Protein AF-Q66KS0-F1 (afdb_monomer_lite)

Organism: Xenopus laevis (NCBI:txid8355)

Sequence (87 aa):
MTSYPGGIRNAMASGGMSHFQEAIREELEGAMKADLERILSTAPESELEHTKKDLAGFQKLFHRFLQEKGPAVDWGKIQRPPEDSVS

Secondary structure (DSSP, 8-state):
-----TTHHHHHHHTHHHHHHHHHHHHHHHHHHHHHHHHHTTS-GGGHHHHHHHHHHHHHHHHHHHH--S-S--GGG--PPPTTS--

pLDDT: mean 81.3, std 17.34, range [37.31, 97.31]

Foldseek 3Di:
DDDDPPPPVPPCPPPVVVVVLVVVLVVVLVVLVVVLVVVLVPDDPVCNVVSVVVSVVVSVVSNVVSVDDDDPDDPVPDDDDDPPRDD

InterPro domains:
  IPR029044 Nucleotide-diphospho-sugar transferases [G3DSA:3.90.550.10] (27-87)

Structure (mmCIF, N/CA/C/O backb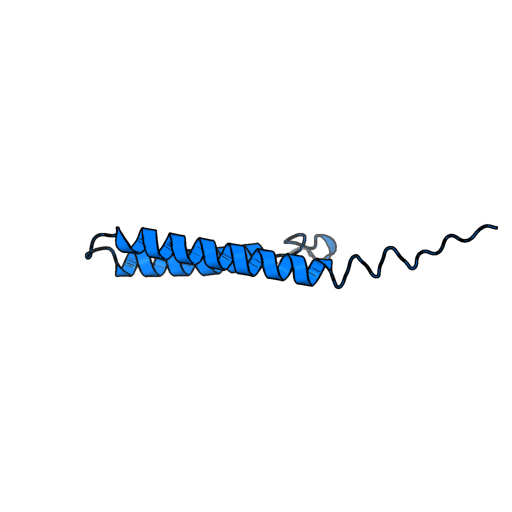one):
data_AF-Q66KS0-F1
#
_entry.id   AF-Q66KS0-F1
#
loop_
_atom_site.group_PDB
_atom_site.id
_atom_site.type_symbol
_atom_site.label_atom_id
_atom_site.label_alt_id
_atom_site.label_comp_id
_atom_site.label_asym_id
_atom_site.label_entity_id
_atom_site.label_seq_id
_atom_site.pdbx_PDB_ins_code
_atom_site.Cartn_x
_atom_site.Cartn_y
_atom_site.Cartn_z
_atom_site.occupancy
_atom_site.B_iso_or_equiv
_atom_site.auth_seq_id
_atom_site.auth_comp_id
_atom_site.auth_asym_id
_atom_site.auth_atom_id
_atom_site.pdbx_PDB_model_num
ATOM 1 N N . MET A 1 1 ? 38.088 17.441 -35.820 1.00 37.31 1 MET A N 1
ATOM 2 C CA . MET A 1 1 ? 37.661 16.361 -34.905 1.00 37.31 1 MET A CA 1
ATOM 3 C C . MET A 1 1 ? 37.510 16.951 -33.513 1.00 37.31 1 MET A C 1
ATOM 5 O O . MET A 1 1 ? 38.492 17.065 -32.798 1.00 37.31 1 MET A O 1
ATOM 9 N N . THR A 1 2 ? 36.316 17.411 -33.153 1.00 38.25 2 THR A N 1
ATOM 10 C CA . THR A 1 2 ? 36.015 17.898 -31.800 1.00 38.25 2 THR A CA 1
ATOM 11 C C . THR A 1 2 ? 35.246 16.803 -31.068 1.00 38.25 2 THR A C 1
ATOM 13 O O . THR A 1 2 ? 34.088 16.531 -31.370 1.00 38.25 2 THR A O 1
ATOM 16 N N . SER A 1 3 ? 35.930 16.111 -30.157 1.00 45.69 3 SER A N 1
ATOM 17 C CA . SER A 1 3 ? 35.316 15.134 -29.255 1.00 45.69 3 SER A CA 1
ATOM 18 C C . SER A 1 3 ? 34.641 15.886 -28.108 1.00 45.69 3 SER A C 1
ATOM 20 O O . SER A 1 3 ? 35.296 16.664 -27.415 1.00 45.69 3 SER A O 1
ATOM 22 N N . TYR A 1 4 ? 33.333 15.694 -27.925 1.00 42.78 4 TYR A N 1
ATOM 23 C CA . TYR A 1 4 ? 32.601 16.231 -26.776 1.00 42.78 4 TYR A CA 1
ATOM 24 C C . TYR A 1 4 ? 32.772 15.302 -25.564 1.00 42.78 4 TYR A C 1
ATOM 26 O O . TYR A 1 4 ? 32.648 14.083 -25.715 1.00 42.78 4 TYR A O 1
ATOM 34 N N . PRO A 1 5 ? 32.995 15.832 -24.347 1.00 48.94 5 PRO A N 1
ATOM 35 C CA . PRO A 1 5 ? 33.169 15.009 -23.161 1.00 48.94 5 PRO A CA 1
ATOM 36 C C . PRO A 1 5 ? 31.825 14.390 -22.757 1.00 48.94 5 PRO A C 1
ATOM 38 O O . PRO A 1 5 ? 30.972 15.025 -22.139 1.00 48.94 5 PRO A O 1
ATOM 41 N N . GLY A 1 6 ? 31.638 13.110 -23.079 1.00 51.62 6 GLY A N 1
ATOM 42 C CA . GLY A 1 6 ? 30.502 12.294 -22.636 1.00 51.62 6 GLY A CA 1
ATOM 43 C C . GLY A 1 6 ? 30.467 12.006 -21.126 1.00 51.62 6 GLY A C 1
ATOM 44 O O . GLY A 1 6 ? 29.581 11.290 -20.674 1.00 51.62 6 GLY A O 1
ATOM 45 N N . GLY A 1 7 ? 31.399 12.554 -20.340 1.00 54.72 7 GLY A N 1
ATOM 46 C CA . GLY A 1 7 ? 31.602 12.192 -18.933 1.00 54.72 7 GLY A CA 1
ATOM 47 C C . GLY A 1 7 ? 30.682 12.873 -17.914 1.00 54.72 7 GLY A C 1
ATOM 48 O O . GLY A 1 7 ? 30.505 12.336 -16.828 1.00 54.72 7 GLY A O 1
ATOM 49 N N . ILE A 1 8 ? 30.060 14.017 -18.230 1.00 51.88 8 ILE A N 1
ATOM 50 C CA . ILE A 1 8 ? 29.297 14.787 -17.219 1.00 51.88 8 ILE A CA 1
ATOM 51 C C . ILE A 1 8 ? 27.827 14.342 -17.113 1.00 51.88 8 ILE A C 1
ATOM 53 O O . ILE A 1 8 ? 27.199 14.501 -16.069 1.00 51.88 8 ILE A O 1
ATOM 57 N N . ARG A 1 9 ? 27.282 13.689 -18.149 1.00 50.12 9 ARG A N 1
ATOM 58 C CA . ARG A 1 9 ? 25.884 13.218 -18.151 1.00 50.12 9 ARG A CA 1
ATOM 59 C C . ARG A 1 9 ? 25.643 12.008 -17.234 1.00 50.12 9 ARG A C 1
ATOM 61 O O . ARG A 1 9 ? 24.535 11.848 -16.740 1.00 50.12 9 ARG A O 1
ATOM 68 N N . ASN A 1 10 ? 26.673 11.204 -16.958 1.00 51.97 10 ASN A N 1
ATOM 69 C CA . ASN A 1 10 ? 26.535 9.969 -16.174 1.00 51.97 10 ASN A CA 1
ATOM 70 C C . ASN A 1 10 ? 26.713 10.146 -14.657 1.00 51.97 10 ASN A C 1
ATOM 72 O O . ASN A 1 10 ? 26.159 9.359 -13.896 1.00 51.97 10 ASN A O 1
ATOM 76 N N . ALA A 1 11 ? 27.435 11.171 -14.194 1.00 46.97 11 ALA A N 1
ATOM 77 C CA . ALA A 1 11 ? 27.691 11.358 -12.761 1.00 46.97 11 ALA A CA 1
ATOM 78 C C . ALA A 1 11 ? 26.476 11.928 -11.999 1.00 46.97 11 ALA A C 1
ATOM 80 O O . ALA A 1 11 ? 26.243 11.572 -10.846 1.00 46.97 11 ALA A O 1
ATOM 81 N N . MET A 1 12 ? 25.661 12.760 -12.658 1.00 46.22 12 MET A N 1
ATOM 82 C CA . MET A 1 12 ? 24.463 13.374 -12.058 1.00 46.22 12 MET A CA 1
ATOM 83 C C . MET A 1 12 ? 23.219 12.476 -12.116 1.00 46.22 12 MET A C 1
ATOM 85 O O . MET A 1 12 ? 22.276 12.677 -11.356 1.00 46.22 12 MET A O 1
ATOM 89 N N . ALA A 1 13 ? 23.208 11.472 -12.996 1.00 52.88 13 ALA A N 1
ATOM 90 C CA . ALA A 1 13 ? 22.045 10.615 -13.215 1.00 52.88 13 ALA A CA 1
ATOM 91 C C . ALA A 1 13 ? 21.932 9.450 -12.215 1.00 52.88 13 ALA A C 1
ATOM 93 O O . ALA A 1 13 ? 20.834 8.938 -12.018 1.00 52.88 13 ALA A O 1
ATOM 94 N N . SER A 1 14 ? 23.035 9.021 -11.589 1.00 57.59 14 SER A N 1
ATOM 95 C CA . SER A 1 14 ? 23.059 7.720 -10.900 1.00 57.59 14 SER A CA 1
ATOM 96 C C . SER A 1 14 ? 23.133 7.768 -9.372 1.00 57.59 14 SER A C 1
ATOM 98 O O . SER A 1 14 ? 22.722 6.792 -8.758 1.00 57.59 14 SER A O 1
ATOM 100 N N . GLY A 1 15 ? 23.657 8.839 -8.758 1.00 56.56 15 GLY A N 1
ATOM 101 C CA . GLY A 1 15 ? 23.858 8.905 -7.296 1.00 56.56 15 GLY A CA 1
ATOM 102 C C . GLY A 1 15 ? 22.999 9.953 -6.581 1.00 56.56 15 GLY A C 1
ATOM 103 O O . GLY A 1 15 ? 22.362 9.662 -5.577 1.00 56.56 15 GLY A O 1
ATOM 104 N N . GLY A 1 16 ? 22.923 11.179 -7.111 1.00 61.00 16 GLY A N 1
ATOM 105 C CA . GLY A 1 16 ? 22.082 12.234 -6.520 1.00 61.00 16 GLY A CA 1
ATOM 106 C C . GLY A 1 16 ? 20.585 11.993 -6.738 1.00 61.00 16 GLY A C 1
ATOM 107 O O . GLY A 1 16 ? 19.778 12.161 -5.828 1.00 61.00 16 GLY A O 1
ATOM 108 N N . MET A 1 17 ? 20.218 11.527 -7.935 1.00 68.06 17 MET A N 1
ATOM 109 C CA . MET A 1 17 ? 18.831 11.194 -8.267 1.00 68.06 17 MET A CA 1
ATOM 110 C C . MET A 1 17 ? 18.314 9.955 -7.530 1.00 68.06 17 MET A C 1
ATOM 112 O O . MET A 1 17 ? 17.122 9.900 -7.243 1.00 68.06 17 MET A O 1
ATOM 116 N N . SER A 1 18 ? 19.165 8.973 -7.206 1.00 76.00 18 SER A N 1
ATOM 117 C CA . SER A 1 18 ? 18.735 7.783 -6.458 1.00 76.00 18 SER A CA 1
ATOM 118 C C . SER A 1 18 ? 18.387 8.128 -5.014 1.00 76.00 18 SER A C 1
ATOM 120 O O . SER A 1 18 ? 17.301 7.773 -4.573 1.00 76.00 18 SER A O 1
ATOM 122 N N . HIS A 1 19 ? 19.235 8.900 -4.328 1.00 77.12 19 HIS A N 1
ATOM 123 C CA . HIS A 1 19 ? 18.959 9.365 -2.965 1.00 77.12 19 HIS A CA 1
ATOM 124 C C . HIS A 1 19 ? 17.716 10.255 -2.893 1.00 77.12 19 HIS A C 1
ATOM 126 O O . HIS A 1 19 ? 16.902 10.116 -1.986 1.00 77.12 19 HIS A O 1
ATOM 132 N N . PHE A 1 20 ? 17.527 11.141 -3.873 1.00 82.88 20 PHE A N 1
ATOM 133 C CA . PHE A 1 20 ? 16.319 11.960 -3.952 1.00 82.88 20 PHE A CA 1
ATOM 134 C C . PHE A 1 20 ? 15.054 11.115 -4.175 1.00 82.88 20 PHE A C 1
ATOM 136 O O . PHE A 1 20 ? 14.036 11.328 -3.522 1.00 82.88 20 PHE A O 1
ATOM 143 N N . GLN A 1 21 ? 15.116 10.121 -5.067 1.00 84.94 21 GLN A N 1
ATOM 144 C CA . GLN A 1 21 ? 14.011 9.183 -5.283 1.00 84.94 21 GLN A CA 1
ATOM 145 C C . GLN A 1 21 ? 13.705 8.348 -4.036 1.00 84.94 21 GLN A C 1
ATOM 147 O O . GLN A 1 21 ? 12.541 8.076 -3.767 1.00 84.94 21 GLN A O 1
ATOM 152 N N . GLU A 1 22 ? 14.726 7.924 -3.293 1.00 87.31 22 GLU A N 1
ATOM 153 C CA . GLU A 1 22 ? 14.571 7.203 -2.026 1.00 87.31 22 GLU A CA 1
ATOM 154 C C . GLU A 1 22 ? 13.885 8.071 -0.970 1.00 87.31 22 GLU A C 1
ATOM 156 O O . GLU A 1 22 ? 12.887 7.636 -0.405 1.00 87.31 22 GLU A O 1
ATOM 161 N N . ALA A 1 23 ? 14.323 9.321 -0.797 1.00 90.06 23 ALA A N 1
ATOM 162 C CA . ALA A 1 23 ? 13.694 10.255 0.135 1.00 90.06 23 ALA A CA 1
ATOM 163 C C . ALA A 1 23 ? 12.206 10.488 -0.184 1.00 90.06 23 ALA A C 1
ATOM 165 O O . ALA A 1 23 ? 11.364 10.434 0.708 1.00 90.06 23 ALA A O 1
ATOM 166 N N . ILE A 1 24 ? 11.859 10.663 -1.466 1.00 90.31 24 ILE A N 1
ATOM 167 C CA . ILE A 1 24 ? 10.455 10.791 -1.893 1.00 90.31 24 ILE A CA 1
ATOM 168 C C . ILE A 1 24 ? 9.658 9.523 -1.574 1.00 90.31 24 ILE A C 1
ATOM 170 O O . ILE A 1 24 ? 8.505 9.608 -1.161 1.00 90.31 24 ILE A O 1
ATOM 174 N N . ARG A 1 25 ? 10.237 8.335 -1.776 1.00 91.12 25 ARG A N 1
ATOM 175 C CA . ARG A 1 25 ? 9.549 7.070 -1.475 1.00 91.12 25 ARG A CA 1
ATOM 176 C C . ARG A 1 25 ? 9.248 6.947 0.011 1.00 91.12 25 ARG A C 1
ATOM 178 O O . ARG A 1 25 ? 8.120 6.615 0.353 1.00 91.12 25 ARG A O 1
ATOM 185 N N . GLU A 1 26 ? 10.220 7.241 0.867 1.00 92.19 26 GLU A N 1
ATOM 186 C CA . GLU A 1 26 ? 10.028 7.218 2.320 1.00 92.19 26 GLU A CA 1
ATOM 187 C C . GLU A 1 26 ? 8.942 8.206 2.761 1.00 92.19 26 GLU A C 1
ATOM 189 O O . GLU A 1 26 ? 8.076 7.852 3.563 1.00 92.19 26 GLU A O 1
ATOM 194 N N . GLU A 1 27 ? 8.932 9.415 2.190 1.00 95.12 27 GLU A N 1
ATOM 195 C CA . GLU A 1 27 ? 7.902 10.420 2.466 1.00 95.12 27 GLU A CA 1
ATOM 196 C C . GLU A 1 27 ? 6.502 9.929 2.063 1.00 95.12 27 GLU A C 1
ATOM 198 O O . GLU A 1 27 ? 5.561 9.998 2.858 1.00 95.12 27 GLU A O 1
ATOM 203 N N . LEU A 1 28 ? 6.367 9.369 0.856 1.00 94.62 28 LEU A N 1
ATOM 204 C CA . LEU A 1 28 ? 5.099 8.831 0.356 1.00 94.62 28 LEU A CA 1
ATOM 205 C C . LEU A 1 28 ? 4.611 7.630 1.178 1.00 94.62 28 LEU A C 1
ATOM 207 O O . LEU A 1 28 ? 3.417 7.533 1.469 1.00 94.62 28 LEU A O 1
ATOM 211 N N . GLU A 1 29 ? 5.507 6.725 1.577 1.00 94.62 29 GLU A N 1
ATOM 212 C CA . GLU A 1 29 ? 5.156 5.598 2.450 1.00 94.62 29 GLU A CA 1
ATOM 213 C C . GLU A 1 29 ? 4.709 6.066 3.835 1.00 94.62 29 GLU A C 1
ATOM 215 O O . GLU A 1 29 ? 3.733 5.538 4.377 1.00 94.62 29 GLU A O 1
ATOM 220 N N . GLY A 1 30 ? 5.385 7.073 4.393 1.00 95.25 30 GLY A N 1
ATOM 221 C CA . GLY A 1 30 ? 5.024 7.676 5.672 1.00 95.25 30 GLY A CA 1
ATOM 222 C C . GLY A 1 30 ? 3.637 8.319 5.639 1.00 95.25 30 GLY A C 1
ATOM 223 O O . GLY A 1 30 ? 2.805 8.026 6.502 1.00 95.25 30 GLY A O 1
ATOM 224 N N . ALA A 1 31 ? 3.364 9.138 4.620 1.00 96.81 31 ALA A N 1
ATOM 225 C CA . ALA A 1 31 ? 2.068 9.788 4.433 1.00 96.81 31 ALA A CA 1
ATOM 226 C C . ALA A 1 31 ? 0.934 8.764 4.276 1.00 96.81 31 ALA A C 1
ATOM 228 O O . ALA A 1 31 ? -0.075 8.839 4.978 1.00 96.81 31 ALA A O 1
ATOM 229 N N . MET A 1 32 ? 1.133 7.749 3.427 1.00 96.31 32 MET A N 1
ATOM 230 C CA . MET A 1 32 ? 0.161 6.672 3.252 1.00 96.31 32 MET A CA 1
ATOM 231 C C . MET A 1 32 ? -0.107 5.947 4.574 1.00 96.31 32 MET A C 1
ATOM 233 O O . MET A 1 32 ? -1.264 5.724 4.918 1.00 96.31 32 MET A O 1
ATOM 237 N N . LYS A 1 33 ? 0.932 5.573 5.334 1.00 95.25 33 LYS A N 1
ATOM 238 C CA . LYS A 1 33 ? 0.749 4.859 6.605 1.00 95.25 33 LYS A CA 1
ATOM 239 C C . LYS A 1 33 ? -0.119 5.658 7.583 1.00 95.25 33 LYS A C 1
ATOM 241 O O . LYS A 1 33 ? -1.029 5.085 8.180 1.00 95.25 33 LYS A O 1
ATOM 246 N N . ALA A 1 34 ? 0.124 6.963 7.705 1.00 97.31 34 ALA A N 1
ATOM 247 C CA . ALA A 1 34 ? -0.681 7.841 8.551 1.00 97.31 34 ALA A CA 1
ATOM 248 C C . ALA A 1 34 ? -2.152 7.893 8.096 1.00 97.31 34 ALA A C 1
ATOM 250 O O . ALA A 1 34 ? -3.066 7.834 8.922 1.00 97.31 34 ALA A O 1
ATOM 251 N N . ASP A 1 35 ? -2.398 7.937 6.785 1.00 97.19 35 ASP A N 1
ATOM 252 C CA . ASP A 1 35 ? -3.756 7.884 6.241 1.00 97.19 35 ASP A CA 1
ATOM 253 C C . ASP A 1 35 ? -4.453 6.544 6.513 1.00 97.19 35 ASP A C 1
ATOM 255 O O . ASP A 1 35 ? -5.634 6.535 6.863 1.00 97.19 35 ASP A O 1
ATOM 259 N N . LEU A 1 36 ? -3.741 5.416 6.426 1.00 96.56 36 LEU A N 1
ATOM 260 C CA . LEU A 1 36 ? -4.299 4.099 6.754 1.00 96.56 36 LEU A CA 1
ATOM 261 C C . LEU A 1 36 ? -4.685 3.986 8.232 1.00 96.56 36 LEU A C 1
ATOM 263 O O . LEU A 1 36 ? -5.747 3.451 8.547 1.00 96.56 36 LEU A O 1
ATOM 267 N N . GLU A 1 37 ? -3.864 4.514 9.141 1.00 96.00 37 GLU A N 1
ATOM 268 C CA . GLU A 1 37 ? -4.177 4.558 10.575 1.00 96.00 37 GLU A CA 1
ATOM 269 C C . GLU A 1 37 ? -5.427 5.409 10.851 1.00 96.00 37 GLU A C 1
ATOM 271 O O . GLU A 1 37 ? -6.290 5.019 11.642 1.00 96.00 37 GLU A O 1
ATOM 276 N N . ARG A 1 38 ? -5.577 6.533 10.139 1.00 96.94 38 ARG A N 1
ATOM 277 C CA . ARG A 1 38 ? -6.769 7.388 10.215 1.00 96.94 38 ARG A CA 1
ATOM 278 C C . ARG A 1 38 ? -8.018 6.712 9.653 1.00 96.94 38 ARG A C 1
ATOM 280 O O . ARG A 1 38 ? -9.102 6.936 10.174 1.00 96.94 38 ARG A O 1
ATOM 287 N N . ILE A 1 39 ? -7.893 5.898 8.609 1.00 95.69 39 ILE A N 1
ATOM 288 C CA . ILE A 1 39 ? -9.016 5.111 8.082 1.00 95.69 39 ILE A CA 1
ATOM 289 C C . ILE A 1 39 ? -9.402 4.028 9.093 1.00 95.69 39 ILE A C 1
ATOM 291 O O . ILE A 1 39 ? -10.578 3.894 9.429 1.00 95.69 39 ILE A O 1
ATOM 295 N N . LEU A 1 40 ? -8.420 3.307 9.642 1.00 95.00 40 LEU A N 1
ATOM 296 C CA . LEU A 1 40 ? -8.661 2.232 10.602 1.00 95.00 40 LEU A CA 1
ATOM 297 C C . LEU A 1 40 ? -9.364 2.726 11.874 1.00 95.00 40 LEU A C 1
ATOM 299 O O . LEU A 1 40 ? -10.212 2.018 12.408 1.00 95.00 40 LEU A O 1
ATOM 303 N N . SER A 1 41 ? -9.066 3.944 12.337 1.00 95.62 41 SER A N 1
ATOM 304 C CA . SER A 1 41 ? -9.712 4.520 13.527 1.00 95.62 41 SER A CA 1
ATOM 305 C C . SER A 1 41 ? -11.204 4.826 13.344 1.00 95.62 41 SER A C 1
ATOM 307 O O . SER A 1 41 ? -11.915 5.000 14.331 1.00 95.62 41 SER A O 1
ATOM 309 N N . THR A 1 42 ? -11.686 4.869 12.098 1.00 95.75 42 THR A N 1
ATOM 310 C CA . THR A 1 42 ? -13.109 5.055 11.771 1.00 95.75 42 THR A CA 1
ATOM 311 C C . THR A 1 42 ? -13.863 3.741 11.559 1.00 95.75 42 THR A C 1
ATOM 313 O O . THR A 1 42 ? -15.080 3.765 11.380 1.00 95.75 42 THR A O 1
ATOM 316 N N . ALA A 1 43 ? -13.167 2.599 11.578 1.00 94.50 43 ALA A N 1
ATOM 317 C CA . ALA A 1 43 ? -13.776 1.298 11.343 1.00 94.50 43 ALA A CA 1
ATOM 318 C C . ALA A 1 43 ? -14.645 0.855 12.541 1.00 94.50 43 ALA A C 1
ATOM 320 O O . ALA A 1 43 ? -14.235 1.027 13.694 1.00 94.50 43 ALA A O 1
ATOM 321 N N . PRO A 1 44 ? -15.817 0.237 12.303 1.00 95.31 44 PRO A N 1
ATOM 322 C CA . PRO A 1 44 ? -16.584 -0.427 13.353 1.00 95.31 44 PRO A CA 1
ATOM 323 C C . PRO A 1 44 ? -15.760 -1.528 14.031 1.00 95.31 44 PRO A C 1
ATOM 325 O O . PRO A 1 44 ? -15.014 -2.248 13.368 1.00 95.31 44 PRO A O 1
ATOM 328 N N . GLU A 1 45 ? -15.945 -1.728 15.339 1.00 93.50 45 GLU A N 1
ATOM 329 C CA . GLU A 1 45 ? -15.202 -2.745 16.104 1.00 93.50 45 GLU A CA 1
ATOM 330 C C . GLU A 1 45 ? -15.379 -4.162 15.526 1.00 93.50 45 GLU A C 1
ATOM 332 O O . GLU A 1 45 ? -14.426 -4.937 15.467 1.00 93.50 45 GLU A O 1
ATOM 337 N N . SER A 1 46 ? -16.569 -4.468 14.996 1.00 95.31 46 SER A N 1
ATOM 338 C CA . SER A 1 46 ? -16.878 -5.743 14.336 1.00 95.31 46 SER A CA 1
ATOM 339 C C . SER A 1 46 ? -16.072 -6.002 13.058 1.00 95.31 46 SER A C 1
ATOM 341 O O . SER A 1 46 ? -15.933 -7.152 12.650 1.00 95.31 46 SER A O 1
ATOM 343 N N . GLU A 1 47 ? -15.555 -4.954 12.416 1.00 93.88 47 GLU A N 1
ATOM 344 C CA . GLU A 1 47 ? -14.828 -5.024 11.142 1.00 93.88 47 GLU A CA 1
ATOM 345 C C . GLU A 1 47 ? -13.344 -4.663 11.287 1.00 93.88 47 GLU A C 1
ATOM 347 O O . GLU A 1 47 ? -12.593 -4.728 10.311 1.00 93.88 47 GLU A O 1
ATOM 352 N N . LEU A 1 48 ? -12.897 -4.299 12.492 1.00 93.69 48 LEU A N 1
ATOM 353 C CA . LEU A 1 48 ? -11.575 -3.725 12.734 1.00 93.69 48 LEU A CA 1
ATOM 354 C C . LEU A 1 48 ? -10.446 -4.683 12.343 1.00 93.69 48 LEU A C 1
ATOM 356 O O . LEU A 1 48 ? -9.529 -4.292 11.622 1.00 93.69 48 LEU A O 1
ATOM 360 N N . GLU A 1 49 ? -10.526 -5.950 12.752 1.00 94.69 49 GLU A N 1
ATOM 361 C CA . GLU A 1 49 ? -9.502 -6.951 12.418 1.00 94.69 49 GLU A CA 1
ATOM 362 C C . GLU A 1 49 ? -9.453 -7.261 10.914 1.00 94.69 49 GLU A C 1
ATOM 364 O O . GLU A 1 49 ? -8.370 -7.421 10.345 1.00 94.69 49 GLU A O 1
ATOM 369 N N . HIS A 1 50 ? -10.609 -7.288 10.245 1.00 94.31 50 HIS A N 1
ATOM 370 C CA . HIS A 1 50 ? -10.680 -7.486 8.796 1.00 94.31 50 HIS A CA 1
ATOM 371 C C . HIS A 1 50 ? -10.070 -6.294 8.053 1.00 94.31 50 HIS A C 1
ATOM 373 O O . HIS A 1 50 ? -9.145 -6.453 7.257 1.00 94.31 50 HIS A O 1
ATOM 379 N N . THR A 1 51 ? -10.523 -5.087 8.390 1.00 95.00 51 THR A N 1
ATOM 380 C CA . THR A 1 51 ? -10.033 -3.831 7.815 1.00 95.00 51 THR A CA 1
ATOM 381 C C . THR A 1 51 ? -8.526 -3.700 8.007 1.00 95.00 51 THR A C 1
ATOM 383 O O . THR A 1 51 ? -7.797 -3.422 7.060 1.00 95.00 51 THR A O 1
ATOM 386 N N . LYS A 1 52 ? -8.011 -3.997 9.203 1.00 95.88 52 LYS A N 1
ATOM 387 C CA . LYS A 1 52 ? -6.572 -3.980 9.491 1.00 95.88 52 LYS A CA 1
ATOM 388 C C . LYS A 1 52 ? -5.779 -4.920 8.581 1.00 95.88 52 LYS A C 1
ATOM 390 O O . LYS A 1 52 ? -4.702 -4.549 8.112 1.00 95.88 52 LYS A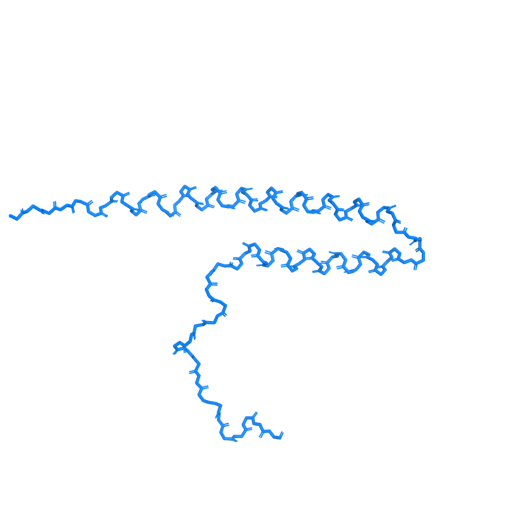 O 1
ATOM 395 N N . LYS A 1 53 ? -6.293 -6.125 8.316 1.00 97.00 53 LYS A N 1
ATOM 396 C CA . LYS A 1 53 ? -5.649 -7.095 7.420 1.00 97.00 53 LYS A CA 1
ATOM 397 C C . LYS A 1 53 ? -5.617 -6.593 5.976 1.00 97.00 53 LYS A C 1
ATOM 399 O O . LYS A 1 53 ? -4.574 -6.701 5.327 1.00 97.00 53 LYS A O 1
ATOM 404 N N . ASP A 1 54 ? -6.712 -6.013 5.502 1.00 96.44 54 ASP A N 1
ATOM 405 C CA . ASP A 1 54 ? -6.807 -5.467 4.147 1.00 96.44 54 ASP A CA 1
ATOM 406 C C . ASP A 1 54 ? -5.876 -4.269 3.954 1.00 96.44 54 ASP A C 1
ATOM 408 O O . ASP A 1 54 ? -5.115 -4.226 2.985 1.00 96.44 54 ASP A O 1
ATOM 412 N N . LEU A 1 55 ? -5.848 -3.340 4.916 1.00 96.94 55 LEU A N 1
ATOM 413 C CA . LEU A 1 55 ? -4.950 -2.184 4.876 1.00 96.94 55 LEU A CA 1
ATOM 414 C C . LEU A 1 55 ? -3.473 -2.603 4.937 1.00 96.94 55 LEU A C 1
ATOM 416 O O . LEU A 1 55 ? -2.640 -2.030 4.234 1.00 96.94 55 LEU A O 1
ATOM 420 N N . ALA A 1 56 ? -3.137 -3.654 5.692 1.00 95.38 56 ALA A N 1
ATOM 421 C CA . ALA A 1 56 ? -1.791 -4.228 5.679 1.00 95.38 56 ALA A CA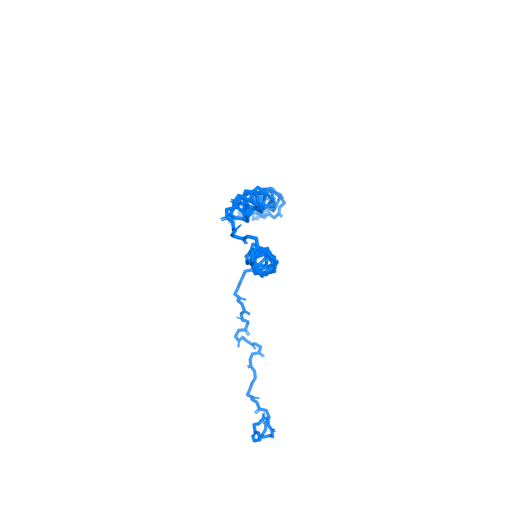 1
ATOM 422 C C . ALA A 1 56 ? -1.435 -4.857 4.316 1.00 95.38 56 ALA A C 1
ATOM 424 O O . ALA A 1 56 ? -0.281 -4.802 3.883 1.00 95.38 56 ALA A O 1
ATOM 425 N N . GLY A 1 57 ? -2.408 -5.452 3.620 1.00 95.69 57 GLY A N 1
ATOM 426 C CA . GLY A 1 57 ? -2.248 -5.925 2.243 1.00 95.69 57 GLY A CA 1
ATOM 427 C C . GLY A 1 57 ? -2.001 -4.774 1.267 1.00 95.69 57 GLY A C 1
ATOM 428 O O . GLY A 1 57 ? -1.056 -4.824 0.478 1.00 95.69 57 GLY A O 1
ATOM 429 N N . PHE A 1 58 ? -2.793 -3.708 1.376 1.00 96.38 58 PHE A N 1
ATOM 430 C CA . PHE A 1 58 ? -2.630 -2.494 0.581 1.00 96.38 58 PHE A CA 1
ATOM 431 C C . PHE A 1 58 ? -1.247 -1.856 0.780 1.00 96.38 58 PHE A C 1
ATOM 433 O O . PHE A 1 58 ? -0.568 -1.567 -0.203 1.00 96.38 58 PHE A O 1
ATOM 440 N N . GLN A 1 59 ? -0.774 -1.735 2.025 1.00 94.75 59 GLN A N 1
ATOM 441 C CA . GLN A 1 59 ? 0.562 -1.211 2.331 1.00 94.75 59 GLN A CA 1
ATOM 442 C C . GLN A 1 59 ? 1.671 -1.983 1.594 1.00 94.75 59 GLN A C 1
ATOM 444 O O . GLN A 1 59 ? 2.586 -1.375 1.039 1.00 94.75 59 GLN A O 1
ATOM 449 N N . LYS A 1 60 ? 1.583 -3.319 1.533 1.00 94.38 60 LYS A N 1
ATOM 450 C CA . LYS A 1 60 ? 2.555 -4.152 0.799 1.00 94.38 60 LYS A CA 1
ATOM 451 C C . LYS A 1 60 ? 2.516 -3.899 -0.708 1.00 94.38 60 LYS A C 1
ATOM 453 O O . LYS A 1 60 ? 3.565 -3.876 -1.349 1.00 94.38 60 LYS A O 1
ATOM 458 N N . LEU A 1 61 ? 1.322 -3.719 -1.275 1.00 94.44 61 LEU A N 1
ATOM 459 C CA . LEU A 1 61 ? 1.158 -3.404 -2.695 1.00 94.44 61 LEU A CA 1
ATOM 460 C C . LEU A 1 61 ? 1.730 -2.026 -3.030 1.00 94.44 61 LEU A C 1
ATOM 462 O O . LEU A 1 61 ? 2.424 -1.893 -4.034 1.00 94.44 61 LEU A O 1
ATOM 466 N N . PHE A 1 62 ? 1.493 -1.030 -2.179 1.00 93.50 62 PHE A N 1
ATOM 467 C CA . PHE A 1 62 ? 2.006 0.323 -2.371 1.00 93.50 62 PHE A CA 1
ATOM 468 C C . PHE A 1 62 ? 3.535 0.386 -2.262 1.00 93.50 62 PHE A C 1
ATOM 470 O O . PHE A 1 62 ? 4.191 0.975 -3.118 1.00 93.50 62 PHE A O 1
ATOM 477 N N . HIS A 1 63 ? 4.118 -0.304 -1.278 1.00 91.44 63 HIS A N 1
ATOM 478 C CA . HIS A 1 63 ? 5.570 -0.448 -1.158 1.00 91.44 63 HIS A CA 1
ATOM 479 C C . HIS A 1 63 ? 6.183 -1.068 -2.423 1.00 91.44 63 HIS A C 1
ATOM 481 O O . HIS A 1 63 ? 7.142 -0.545 -2.993 1.00 91.44 63 HIS A O 1
ATOM 487 N N . ARG A 1 64 ? 5.580 -2.152 -2.929 1.00 90.25 64 ARG A N 1
ATOM 488 C CA . ARG A 1 64 ? 6.004 -2.788 -4.182 1.00 90.25 64 ARG A CA 1
ATOM 489 C C . ARG A 1 64 ? 5.871 -1.839 -5.376 1.00 90.25 64 ARG A C 1
ATOM 491 O O . ARG A 1 64 ? 6.795 -1.756 -6.177 1.00 90.25 64 ARG A O 1
ATOM 498 N N . PHE A 1 65 ? 4.769 -1.095 -5.467 1.00 88.88 65 PHE A N 1
ATOM 499 C CA . PHE A 1 65 ? 4.543 -0.097 -6.515 1.00 88.88 65 PHE A CA 1
ATOM 500 C C . PHE A 1 65 ? 5.634 0.982 -6.529 1.00 88.88 65 PHE A C 1
ATOM 502 O O . PHE A 1 65 ? 6.127 1.348 -7.592 1.00 88.88 65 PHE A O 1
ATOM 509 N N . LEU A 1 66 ? 6.067 1.452 -5.357 1.00 88.56 66 LEU A N 1
ATOM 510 C CA . LEU A 1 66 ? 7.162 2.413 -5.258 1.00 88.56 66 LEU A CA 1
ATOM 511 C C . LEU A 1 66 ? 8.517 1.809 -5.640 1.00 88.56 66 LEU A C 1
ATOM 513 O O . LEU A 1 66 ? 9.371 2.532 -6.160 1.00 88.56 66 LEU A O 1
ATOM 517 N N . GLN A 1 67 ? 8.733 0.514 -5.392 1.00 82.56 67 GLN A N 1
ATOM 518 C CA . GLN A 1 67 ? 9.980 -0.194 -5.694 1.00 82.56 67 GLN A CA 1
ATOM 519 C C . GLN A 1 67 ? 10.140 -0.592 -7.160 1.00 82.56 67 GLN A C 1
ATOM 521 O O . GLN A 1 67 ? 11.268 -0.539 -7.658 1.00 82.56 67 GLN A O 1
ATOM 526 N N . GLU A 1 68 ? 9.056 -0.978 -7.837 1.00 75.75 68 GLU A N 1
ATOM 527 C CA . GLU A 1 68 ? 9.068 -1.413 -9.235 1.00 75.75 68 GLU A CA 1
ATOM 528 C C . GLU A 1 68 ? 9.638 -0.301 -10.138 1.00 75.75 68 GLU A C 1
ATOM 530 O O . GLU A 1 68 ? 9.002 0.713 -10.417 1.00 75.75 68 GLU A O 1
ATOM 535 N N . LYS A 1 69 ? 10.887 -0.479 -10.589 1.00 68.56 69 LYS A N 1
ATOM 536 C CA . LYS A 1 69 ? 11.533 0.384 -11.585 1.00 68.56 69 LYS A CA 1
ATOM 537 C C . LYS A 1 69 ? 11.614 -0.370 -12.912 1.00 68.56 69 LYS A C 1
ATOM 539 O O . LYS A 1 69 ? 12.335 -1.358 -13.012 1.00 68.56 69 LYS A O 1
ATOM 544 N N . GLY A 1 70 ? 10.945 0.148 -13.940 1.00 69.12 70 GLY A N 1
ATOM 545 C CA . GLY A 1 70 ? 11.067 -0.340 -15.317 1.00 69.12 70 GLY A CA 1
ATOM 546 C C . GLY A 1 70 ? 9.912 -1.234 -15.785 1.00 69.12 70 GLY A C 1
ATOM 547 O O . GLY A 1 70 ? 8.928 -1.410 -15.069 1.00 69.12 70 GLY A O 1
ATOM 548 N N . PRO A 1 71 ? 9.983 -1.747 -17.024 1.00 68.56 71 PRO A N 1
ATOM 549 C CA . PRO A 1 71 ? 8.922 -2.564 -17.597 1.00 68.56 71 PRO A CA 1
ATOM 550 C C . PRO A 1 71 ? 8.767 -3.874 -16.816 1.00 68.56 71 PRO A C 1
ATOM 552 O O . PRO A 1 71 ? 9.738 -4.595 -16.606 1.00 68.56 71 PRO A O 1
ATOM 555 N N . ALA A 1 72 ? 7.530 -4.195 -16.427 1.00 68.00 72 ALA A N 1
ATOM 556 C CA . ALA A 1 72 ? 7.197 -5.394 -15.652 1.00 68.00 72 ALA A CA 1
ATOM 557 C C . ALA A 1 72 ? 7.569 -6.712 -16.361 1.00 68.00 72 ALA A C 1
ATOM 559 O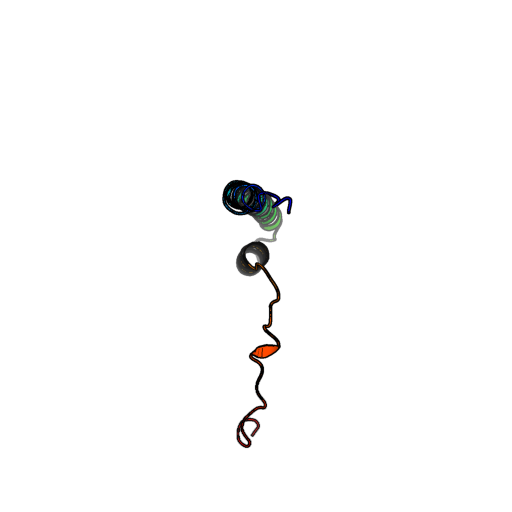 O . ALA A 1 72 ? 7.684 -7.754 -15.719 1.00 68.00 72 ALA A O 1
ATOM 560 N N . VAL A 1 73 ? 7.749 -6.671 -17.684 1.00 78.38 73 VAL A N 1
ATOM 561 C CA . VAL A 1 73 ? 8.064 -7.829 -18.519 1.00 78.38 73 VAL A CA 1
ATOM 562 C C . VAL A 1 73 ? 9.148 -7.457 -19.524 1.00 78.38 73 VAL A C 1
ATOM 564 O O . VAL A 1 73 ? 9.020 -6.491 -20.277 1.00 78.38 73 VAL A O 1
ATOM 567 N N . ASP A 1 74 ? 10.204 -8.264 -19.555 1.00 80.50 74 ASP A N 1
ATOM 568 C CA . ASP A 1 74 ? 11.206 -8.241 -20.614 1.00 80.50 74 ASP A CA 1
ATOM 569 C C . ASP A 1 74 ? 10.730 -9.129 -21.770 1.00 80.50 74 ASP A C 1
ATOM 571 O O . ASP A 1 74 ? 10.852 -10.356 -21.728 1.00 80.50 74 ASP A O 1
ATOM 575 N N . TRP A 1 75 ? 10.165 -8.499 -22.803 1.00 82.94 75 TRP A 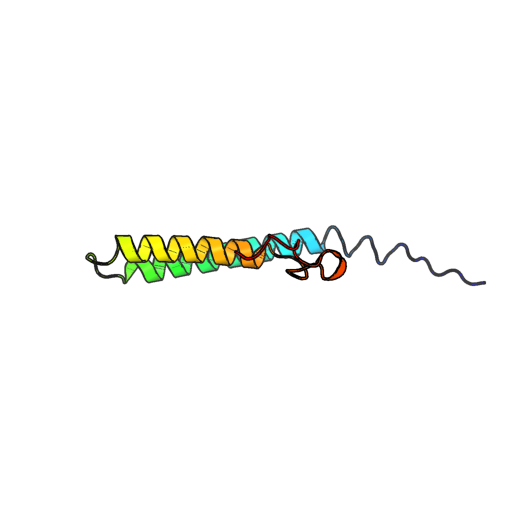N 1
ATOM 576 C CA . TRP A 1 75 ? 9.614 -9.187 -23.973 1.00 82.94 75 TRP A CA 1
ATOM 577 C C . TRP A 1 75 ? 10.632 -10.087 -24.687 1.00 82.94 75 TRP A C 1
ATOM 579 O O . TRP A 1 75 ? 10.237 -11.090 -25.274 1.00 82.94 75 TRP A O 1
ATOM 589 N N . GLY A 1 76 ? 11.935 -9.787 -24.598 1.00 84.69 76 GLY A N 1
ATOM 590 C CA . GLY A 1 76 ? 12.991 -10.599 -25.211 1.00 84.69 76 GLY A CA 1
ATOM 591 C C . GLY A 1 76 ? 13.232 -11.946 -24.520 1.00 84.69 76 GLY A C 1
ATOM 592 O O . GLY A 1 76 ? 13.888 -12.813 -25.093 1.00 84.69 76 GLY A O 1
ATOM 593 N N . LYS A 1 77 ? 12.705 -12.138 -23.303 1.00 84.94 77 LYS A N 1
ATOM 594 C CA . LYS A 1 77 ? 12.849 -13.374 -22.512 1.00 84.94 77 LYS A CA 1
ATOM 595 C C . LYS A 1 77 ? 11.631 -14.294 -22.576 1.00 84.94 77 LYS A C 1
ATOM 597 O O . LYS A 1 77 ? 11.676 -15.388 -22.018 1.00 84.94 77 LYS A O 1
ATOM 602 N N . ILE A 1 78 ? 10.550 -13.874 -23.230 1.00 87.69 78 ILE A N 1
ATOM 603 C CA . ILE A 1 78 ? 9.346 -14.696 -23.367 1.00 87.69 78 ILE A CA 1
ATOM 604 C C . ILE A 1 78 ? 9.613 -15.800 -24.394 1.00 87.69 78 ILE A C 1
ATOM 606 O O . ILE A 1 78 ? 9.988 -15.526 -25.532 1.00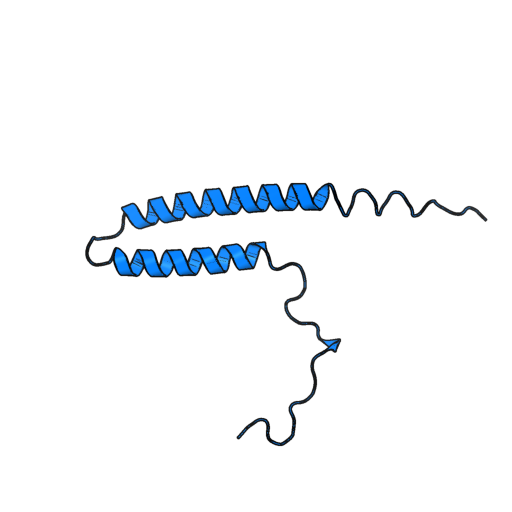 87.69 78 ILE A O 1
ATOM 610 N N . GLN A 1 79 ? 9.400 -17.053 -23.994 1.00 85.00 79 GLN A N 1
ATOM 611 C CA . GLN A 1 79 ? 9.528 -18.228 -24.856 1.00 85.00 79 GLN A CA 1
ATOM 612 C C . GLN A 1 79 ? 8.171 -18.907 -25.037 1.00 85.00 79 GLN A C 1
ATOM 614 O O . GLN A 1 79 ? 7.290 -18.802 -24.181 1.00 85.00 79 GLN A O 1
ATOM 619 N N . ARG A 1 80 ? 7.999 -19.607 -26.165 1.00 83.00 80 ARG A N 1
ATOM 620 C CA . ARG A 1 80 ? 6.797 -20.412 -26.403 1.00 83.00 80 ARG A CA 1
ATOM 621 C C . ARG A 1 80 ? 6.714 -21.504 -25.324 1.00 83.00 80 ARG A C 1
ATOM 623 O O . ARG A 1 80 ? 7.738 -22.134 -25.058 1.00 83.00 80 ARG A O 1
ATOM 630 N N . PRO A 1 81 ? 5.537 -21.743 -24.720 1.00 85.06 81 PRO A N 1
ATOM 631 C CA . PRO A 1 81 ? 5.383 -22.832 -23.765 1.00 85.06 81 PRO A CA 1
ATOM 632 C C . PRO A 1 81 ? 5.733 -24.188 -24.416 1.00 85.06 81 PRO A C 1
ATOM 634 O O . PRO A 1 81 ? 5.363 -24.398 -25.577 1.00 85.06 81 PRO A O 1
ATOM 637 N N . PRO A 1 82 ? 6.434 -25.095 -23.704 1.00 86.94 82 PRO A N 1
ATOM 638 C CA . PRO A 1 82 ? 6.600 -26.498 -24.097 1.00 86.94 82 PRO A CA 1
ATOM 639 C C . PRO A 1 82 ? 5.266 -27.179 -24.428 1.00 86.94 82 PRO A C 1
ATOM 641 O O . PRO A 1 82 ? 4.240 -26.799 -23.860 1.00 86.94 82 PRO A O 1
ATOM 644 N N . GLU A 1 83 ? 5.285 -28.199 -25.293 1.00 82.69 83 GLU A N 1
ATOM 645 C CA . GLU A 1 83 ? 4.066 -28.868 -25.791 1.00 82.69 83 GLU A CA 1
ATOM 646 C C . GLU A 1 83 ? 3.167 -29.426 -24.670 1.00 82.69 83 GLU A C 1
ATOM 648 O O . GLU A 1 83 ? 1.950 -29.393 -24.812 1.00 82.69 83 GLU A O 1
ATOM 653 N N . ASP A 1 84 ? 3.739 -29.790 -23.518 1.00 79.31 84 ASP A N 1
ATOM 654 C CA . ASP A 1 84 ? 3.011 -30.337 -22.361 1.00 79.31 84 ASP A CA 1
ATOM 655 C C . ASP A 1 84 ? 2.623 -29.289 -21.293 1.00 79.31 84 ASP A C 1
ATOM 657 O O . ASP A 1 84 ? 2.206 -29.636 -20.190 1.00 79.31 84 ASP A O 1
ATOM 661 N N . SER A 1 85 ? 2.789 -27.989 -21.561 1.00 79.00 85 SER A N 1
ATOM 662 C CA . SER A 1 85 ? 2.610 -26.942 -20.528 1.00 79.00 85 SER A CA 1
ATOM 663 C C . SER A 1 85 ? 1.156 -26.612 -20.202 1.00 79.00 85 SER A C 1
ATOM 665 O O . SER A 1 85 ? 0.887 -25.910 -19.228 1.00 79.00 85 SER A O 1
ATOM 667 N N . VAL A 1 86 ? 0.225 -27.052 -21.044 1.00 67.69 86 VAL A N 1
ATOM 668 C CA . VAL A 1 86 ? -1.211 -26.858 -20.855 1.00 67.69 86 VAL A CA 1
ATOM 669 C C . VAL A 1 86 ? -1.848 -28.235 -20.947 1.00 67.69 86 VAL A C 1
ATOM 671 O O . VAL A 1 86 ? -1.878 -28.829 -22.021 1.00 67.69 86 VAL A O 1
ATOM 674 N N . SER A 1 87 ? -2.284 -28.745 -19.796 1.00 63.66 87 SER A N 1
ATOM 675 C CA . SER A 1 87 ? -3.044 -29.992 -19.657 1.00 63.66 87 SER A CA 1
ATOM 676 C C . SER A 1 87 ? -4.535 -29.712 -19.544 1.00 63.66 87 SER A C 1
ATOM 678 O O . SER A 1 87 ? -4.886 -28.679 -18.926 1.00 63.66 87 SER A O 1
#

Radius of gyration: 22.24 Å; chains: 1; bounding box: 54×48×51 Å